Protein AF-A0A8J4VJZ6-F1 (afdb_monomer_lite)

pLDDT: mean 70.19, std 14.52, range [43.5, 93.56]

Structure (mmCIF, N/CA/C/O backbone):
data_AF-A0A8J4VJZ6-F1
#
_entry.id   AF-A0A8J4VJZ6-F1
#
loop_
_atom_site.group_PDB
_atom_site.id
_atom_site.type_symbol
_atom_site.label_atom_id
_atom_site.label_alt_id
_atom_site.label_comp_id
_atom_site.label_asym_id
_atom_site.label_entity_id
_atom_site.label_seq_id
_atom_site.pdbx_PDB_ins_code
_atom_site.Cartn_x
_atom_site.Cartn_y
_atom_site.Cartn_z
_atom_site.occupancy
_atom_site.B_iso_or_equiv
_atom_site.auth_seq_id
_atom_site.auth_comp_id
_atom_site.auth_asym_id
_atom_site.auth_atom_id
_atom_site.pdbx_PDB_model_num
ATOM 1 N N . MET A 1 1 ? 33.855 -10.454 -40.654 1.00 44.41 1 MET A N 1
ATOM 2 C CA . MET A 1 1 ? 34.167 -9.806 -39.358 1.00 44.41 1 MET A CA 1
ATOM 3 C C . MET A 1 1 ? 32.863 -9.592 -38.585 1.00 44.41 1 MET A C 1
ATOM 5 O O . MET A 1 1 ? 32.274 -8.524 -38.644 1.00 44.41 1 MET A O 1
ATOM 9 N N . MET A 1 2 ? 32.353 -10.641 -37.933 1.00 56.31 2 MET A N 1
ATOM 10 C CA . MET A 1 2 ? 31.031 -10.660 -37.286 1.00 56.31 2 MET A CA 1
ATOM 11 C C . MET A 1 2 ? 31.162 -10.321 -35.795 1.00 56.31 2 MET A C 1
ATOM 13 O O . MET A 1 2 ? 31.068 -11.194 -34.945 1.00 56.31 2 MET A O 1
ATOM 17 N N . LYS A 1 3 ? 31.439 -9.054 -35.468 1.00 61.31 3 LYS A N 1
ATOM 18 C CA . LYS A 1 3 ? 31.455 -8.584 -34.066 1.00 61.31 3 LYS A CA 1
ATOM 19 C C . LYS A 1 3 ? 30.081 -8.083 -33.591 1.00 61.31 3 LYS A C 1
ATOM 21 O O . LYS A 1 3 ? 29.856 -7.991 -32.394 1.00 61.31 3 LYS A O 1
ATOM 26 N N . GLY A 1 4 ? 29.161 -7.796 -34.521 1.00 61.84 4 GLY A N 1
ATOM 27 C CA . GLY A 1 4 ? 27.827 -7.256 -34.216 1.00 61.84 4 GLY A CA 1
ATOM 28 C C . GLY A 1 4 ? 26.752 -8.307 -33.916 1.00 61.84 4 GLY A C 1
ATOM 29 O O . GLY A 1 4 ? 25.876 -8.057 -33.101 1.00 61.84 4 GLY A O 1
ATOM 30 N N . VAL A 1 5 ? 26.838 -9.502 -34.511 1.00 71.50 5 VAL A N 1
ATOM 31 C CA . VAL A 1 5 ? 25.869 -10.594 -34.284 1.00 71.50 5 VAL A CA 1
ATOM 32 C C . VAL A 1 5 ? 25.755 -11.001 -32.806 1.00 71.50 5 VAL A C 1
ATOM 34 O O . VAL A 1 5 ? 24.631 -11.040 -32.312 1.00 71.50 5 VAL A O 1
ATOM 37 N N . PRO A 1 6 ? 26.853 -11.245 -32.056 1.00 77.62 6 PRO A N 1
ATOM 38 C CA . PRO A 1 6 ? 26.725 -11.597 -30.641 1.00 77.62 6 PRO A CA 1
ATOM 39 C C . PRO A 1 6 ? 26.092 -10.468 -29.817 1.00 77.62 6 PRO A C 1
ATOM 41 O O . PRO A 1 6 ? 25.316 -10.748 -28.913 1.00 77.62 6 PRO A O 1
ATOM 44 N N . TYR A 1 7 ? 26.354 -9.204 -30.166 1.00 80.19 7 TYR A N 1
ATOM 45 C CA . TYR A 1 7 ? 25.782 -8.049 -29.474 1.00 80.19 7 TYR A CA 1
ATOM 46 C C . TYR A 1 7 ? 24.259 -7.967 -29.653 1.00 80.19 7 TYR A C 1
ATOM 48 O O . TYR A 1 7 ? 23.520 -7.855 -28.675 1.00 80.19 7 TYR A O 1
ATOM 56 N N . VAL A 1 8 ? 23.776 -8.117 -30.889 1.00 82.00 8 VAL A N 1
ATOM 57 C CA . VAL A 1 8 ? 22.335 -8.124 -31.189 1.00 82.00 8 VAL A CA 1
ATOM 58 C C . VAL A 1 8 ? 21.631 -9.275 -30.465 1.00 82.00 8 VAL A C 1
ATOM 60 O O . VAL A 1 8 ? 20.581 -9.071 -29.858 1.00 82.00 8 VAL A O 1
ATOM 63 N N . VAL A 1 9 ? 22.244 -10.462 -30.445 1.00 85.88 9 VAL A N 1
ATOM 64 C CA . VAL A 1 9 ? 21.709 -11.627 -29.723 1.00 85.88 9 VAL A CA 1
ATOM 65 C C . VAL A 1 9 ? 21.636 -11.362 -28.216 1.00 85.88 9 VAL A C 1
ATOM 67 O O . VAL A 1 9 ? 20.614 -11.655 -27.597 1.00 85.88 9 VAL A O 1
ATOM 70 N N . THR A 1 10 ? 22.668 -10.759 -27.616 1.00 84.81 10 THR A N 1
ATOM 71 C CA . THR A 1 10 ? 22.649 -10.434 -26.179 1.00 84.81 10 THR A CA 1
ATOM 72 C C . THR A 1 10 ? 21.580 -9.405 -25.810 1.00 84.81 10 THR A C 1
ATOM 74 O O . THR A 1 10 ? 20.909 -9.570 -24.792 1.00 84.81 10 THR A O 1
ATOM 77 N N . VAL A 1 11 ? 21.372 -8.379 -26.642 1.00 84.25 11 VAL A N 1
ATOM 78 C CA . VAL A 1 11 ? 20.335 -7.358 -26.418 1.00 84.25 11 VAL A CA 1
ATOM 79 C C . VAL A 1 11 ? 18.938 -7.970 -26.532 1.00 84.25 11 VAL A C 1
ATOM 81 O O . VAL A 1 11 ? 18.084 -7.701 -25.687 1.00 84.25 11 VAL A O 1
ATOM 84 N N . ALA A 1 12 ? 18.719 -8.843 -27.519 1.00 84.69 12 ALA A N 1
ATOM 85 C CA . ALA A 1 12 ? 17.446 -9.534 -27.695 1.00 84.69 12 ALA A CA 1
ATOM 86 C C . ALA A 1 12 ? 17.105 -10.428 -26.488 1.00 84.69 12 ALA A C 1
ATOM 88 O O . ALA A 1 12 ? 16.015 -10.317 -25.932 1.00 84.69 12 ALA A O 1
ATOM 89 N N . ILE A 1 13 ? 18.044 -11.261 -26.025 1.00 83.56 13 ILE A N 1
ATOM 90 C CA . ILE A 1 13 ? 17.828 -12.146 -24.864 1.00 83.56 13 ILE A CA 1
ATOM 91 C C . ILE A 1 13 ? 17.500 -11.337 -23.602 1.00 83.56 13 ILE A C 1
ATOM 93 O O . ILE A 1 13 ? 16.589 -11.694 -22.855 1.00 83.56 13 ILE A O 1
ATOM 97 N N . LEU A 1 14 ? 18.207 -10.227 -23.381 1.00 79.50 14 LEU A N 1
ATOM 98 C CA . LEU A 1 14 ? 17.969 -9.352 -22.236 1.00 79.50 14 LEU A CA 1
ATOM 99 C C . LEU A 1 14 ? 16.573 -8.705 -22.288 1.00 79.50 14 LEU A C 1
ATOM 101 O O . LEU A 1 14 ? 15.875 -8.665 -21.275 1.00 79.50 14 LEU A O 1
ATOM 105 N N . ALA A 1 15 ? 16.136 -8.255 -23.467 1.00 79.75 15 ALA A N 1
ATOM 106 C CA . ALA A 1 15 ? 14.799 -7.697 -23.669 1.00 79.75 15 ALA A CA 1
ATOM 107 C C . ALA A 1 15 ? 13.689 -8.724 -23.380 1.00 79.75 15 ALA A C 1
ATOM 109 O O . ALA A 1 15 ? 12.717 -8.417 -22.685 1.00 79.75 15 ALA A O 1
ATOM 110 N N . LEU A 1 16 ? 13.864 -9.960 -23.858 1.00 76.19 16 LEU A N 1
ATOM 111 C CA . LEU A 1 16 ? 12.946 -11.069 -23.592 1.00 76.19 16 LEU A CA 1
ATOM 112 C C . LEU A 1 16 ? 12.869 -11.405 -22.094 1.00 76.19 16 LEU A C 1
ATOM 114 O O . LEU A 1 16 ? 11.767 -11.554 -21.566 1.00 76.19 16 LEU A O 1
ATOM 118 N N . ALA A 1 17 ? 13.998 -11.455 -21.384 1.00 77.19 17 ALA A N 1
ATOM 119 C CA . ALA A 1 17 ? 14.020 -11.738 -19.947 1.00 77.19 17 ALA A CA 1
ATOM 120 C C . ALA A 1 17 ? 13.225 -10.703 -19.126 1.00 77.19 17 ALA A C 1
ATOM 122 O O . ALA A 1 17 ? 12.483 -11.076 -18.218 1.00 77.19 17 ALA A O 1
ATOM 123 N N . PHE A 1 18 ? 13.315 -9.414 -19.473 1.00 70.31 18 PHE A N 1
ATOM 124 C CA . PHE A 1 18 ? 12.560 -8.362 -18.781 1.00 70.31 18 PHE A CA 1
ATOM 125 C C . PHE A 1 18 ? 11.054 -8.394 -19.062 1.00 70.31 18 PHE A C 1
ATOM 127 O O . PHE A 1 18 ? 10.275 -8.024 -18.186 1.00 70.31 18 PHE A O 1
ATOM 134 N N . SER A 1 19 ? 10.634 -8.866 -20.240 1.00 64.44 19 SER A N 1
ATOM 135 C CA . SER A 1 19 ? 9.208 -9.007 -20.583 1.00 64.44 19 SER A CA 1
ATOM 136 C C . SER A 1 19 ? 8.480 -10.091 -19.776 1.00 64.44 19 SER A C 1
ATOM 138 O O . SER A 1 19 ? 7.259 -10.057 -19.654 1.00 64.44 19 SER A O 1
ATOM 140 N N . LEU A 1 20 ? 9.227 -11.032 -19.191 1.00 64.81 20 LEU A N 1
ATOM 141 C CA . LEU A 1 20 ? 8.696 -12.134 -18.383 1.00 64.81 20 LEU A CA 1
ATOM 142 C C . LEU A 1 20 ? 8.610 -11.786 -16.887 1.00 64.81 20 LEU A C 1
ATOM 144 O O . LEU A 1 20 ? 8.093 -12.574 -16.094 1.00 64.81 20 LEU A O 1
ATOM 148 N N . ALA A 1 21 ? 9.105 -10.613 -16.481 1.00 66.06 21 ALA A N 1
ATOM 149 C CA . ALA A 1 21 ? 9.072 -10.180 -15.093 1.00 66.06 21 ALA A CA 1
ATOM 150 C C . ALA A 1 21 ? 7.654 -9.712 -14.707 1.00 66.06 21 ALA A C 1
ATOM 152 O O . ALA A 1 21 ? 7.273 -8.555 -14.910 1.00 66.06 21 ALA A O 1
ATOM 153 N N . SER A 1 22 ? 6.874 -10.615 -14.109 1.00 60.44 22 SER A N 1
ATOM 154 C CA . SER A 1 22 ? 5.601 -10.287 -13.461 1.00 60.44 22 SER A CA 1
ATOM 155 C C . SER A 1 22 ? 5.764 -10.297 -11.942 1.00 60.44 22 SER A C 1
ATOM 157 O O . SER A 1 22 ? 6.320 -11.235 -11.376 1.00 60.44 22 SER A O 1
ATOM 159 N N . ALA A 1 23 ? 5.302 -9.237 -11.282 1.00 64.38 23 ALA A N 1
ATOM 160 C CA . ALA A 1 23 ? 5.035 -9.271 -9.852 1.00 64.38 23 ALA A CA 1
ATOM 161 C C . ALA A 1 23 ? 3.554 -9.050 -9.679 1.00 64.38 23 ALA A C 1
ATOM 163 O O . ALA A 1 23 ? 2.976 -8.124 -10.255 1.00 64.38 23 ALA A O 1
ATOM 164 N N . TYR A 1 24 ? 2.972 -9.944 -8.906 1.00 56.31 24 TYR A N 1
ATOM 165 C CA . TYR A 1 24 ? 1.569 -9.946 -8.600 1.00 56.31 24 TYR A CA 1
ATOM 166 C C . TYR A 1 24 ? 1.451 -10.129 -7.100 1.00 56.31 24 TYR A C 1
ATOM 168 O O . TYR A 1 24 ? 1.841 -11.166 -6.563 1.00 56.31 24 TYR A O 1
ATOM 176 N N . ASP A 1 25 ? 0.943 -9.101 -6.437 1.00 63.19 25 ASP A N 1
ATOM 177 C CA . ASP A 1 25 ? 0.474 -9.258 -5.075 1.00 63.19 25 ASP A CA 1
ATOM 178 C C . ASP A 1 25 ? -0.844 -10.043 -5.128 1.00 63.19 25 ASP A C 1
ATOM 180 O O . ASP A 1 25 ? -1.694 -9.741 -5.975 1.00 63.19 25 ASP A O 1
ATOM 184 N N . PRO A 1 26 ? -1.028 -11.072 -4.280 1.00 65.75 26 PRO A N 1
ATOM 185 C CA . PRO A 1 26 ? -2.283 -11.809 -4.234 1.00 65.75 26 PRO A CA 1
ATOM 186 C C . PRO A 1 26 ? -3.447 -10.837 -4.023 1.00 65.75 26 PRO A C 1
ATOM 188 O O . PRO A 1 26 ? -3.338 -9.889 -3.242 1.00 65.75 26 PRO A O 1
ATOM 191 N N . SER A 1 27 ? -4.560 -11.071 -4.726 1.00 76.50 27 SER A N 1
ATOM 192 C CA . SER A 1 27 ? -5.752 -10.232 -4.577 1.00 76.50 27 SER A CA 1
ATOM 193 C C . SER A 1 27 ? -6.152 -10.148 -3.100 1.00 76.50 27 SER A C 1
ATOM 195 O O . SER A 1 27 ? -6.168 -11.184 -2.424 1.00 76.50 27 SER A O 1
ATOM 197 N N . PRO A 1 28 ? -6.463 -8.946 -2.584 1.00 72.31 28 PRO A N 1
ATOM 198 C CA . PRO A 1 28 ? -6.849 -8.799 -1.192 1.00 72.31 28 PRO A CA 1
ATOM 199 C C . PRO A 1 28 ? -8.131 -9.595 -0.936 1.00 72.31 28 PRO A C 1
ATOM 201 O O . PRO A 1 28 ? -9.108 -9.477 -1.672 1.00 72.31 28 PRO A O 1
ATOM 204 N N . LEU A 1 29 ? -8.121 -10.418 0.114 1.00 81.44 29 LEU A N 1
ATOM 205 C CA . LEU A 1 29 ? -9.282 -11.222 0.514 1.00 81.44 29 LEU A CA 1
ATOM 206 C C . LEU A 1 29 ? -10.421 -10.374 1.111 1.00 81.44 29 LEU A C 1
ATOM 208 O O . LEU A 1 29 ? -11.533 -10.867 1.270 1.00 81.44 29 LEU A O 1
ATOM 212 N N . GLN A 1 30 ? -10.124 -9.132 1.495 1.00 81.31 30 GLN A N 1
ATOM 213 C CA . GLN A 1 30 ? -10.978 -8.240 2.277 1.00 81.31 30 GLN A CA 1
ATOM 214 C C . GLN A 1 30 ? -10.668 -6.775 1.937 1.00 81.31 30 GLN A C 1
ATOM 216 O O . GLN A 1 30 ? -9.565 -6.474 1.479 1.00 81.31 30 GLN A O 1
ATOM 221 N N . ASP A 1 31 ? -11.616 -5.869 2.195 1.00 83.38 31 ASP A N 1
ATOM 222 C CA . ASP A 1 31 ? -11.526 -4.454 1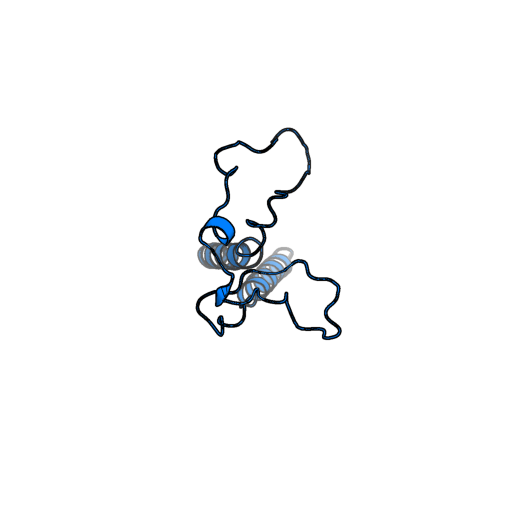.789 1.00 83.38 31 ASP A CA 1
ATOM 223 C C . ASP A 1 31 ? -10.307 -3.724 2.373 1.00 83.38 31 ASP A C 1
ATOM 225 O O . ASP A 1 31 ? -9.720 -2.862 1.719 1.00 83.38 31 ASP A O 1
ATOM 229 N N . PHE A 1 32 ? -9.896 -4.070 3.598 1.00 84.88 32 PHE A N 1
ATOM 230 C CA . PHE A 1 32 ? -8.699 -3.514 4.226 1.00 84.88 32 PHE A CA 1
ATOM 231 C C . PHE A 1 32 ? -7.991 -4.512 5.153 1.00 84.88 32 PHE A C 1
ATOM 233 O O . PHE A 1 32 ? -8.596 -5.406 5.744 1.00 84.88 32 PHE A O 1
ATOM 240 N N . CYS A 1 33 ? -6.680 -4.326 5.314 1.00 87.06 33 CYS A N 1
ATOM 241 C CA . CYS A 1 33 ? -5.841 -5.026 6.286 1.00 87.06 33 CYS A CA 1
ATOM 242 C C . CYS A 1 33 ? -4.774 -4.052 6.803 1.00 87.06 33 CYS A C 1
ATOM 244 O O . CYS A 1 33 ? -3.764 -3.805 6.143 1.00 87.06 33 CYS A O 1
ATOM 246 N N . VAL A 1 34 ? -5.006 -3.466 7.980 1.00 87.75 34 VAL A N 1
ATOM 247 C CA . VAL A 1 34 ? -4.007 -2.614 8.642 1.00 87.75 34 VAL A CA 1
ATOM 248 C C . VAL A 1 34 ? -3.017 -3.528 9.351 1.00 87.75 34 VAL A C 1
ATOM 250 O O . VAL A 1 34 ? -3.395 -4.222 10.291 1.00 87.75 34 VAL A O 1
ATOM 253 N N . AL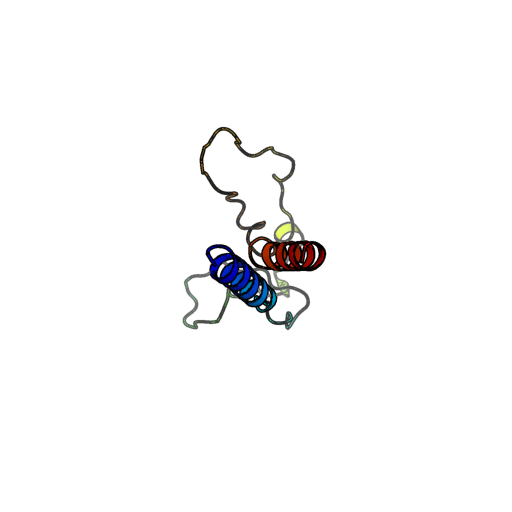A A 1 35 ? -1.765 -3.552 8.900 1.00 87.31 35 ALA A N 1
ATOM 254 C CA . ALA A 1 35 ? -0.740 -4.402 9.493 1.00 87.31 35 ALA A CA 1
ATOM 255 C C . ALA A 1 35 ? -0.487 -4.035 10.967 1.00 87.31 35 ALA A C 1
ATOM 257 O O . ALA A 1 35 ? -0.260 -2.868 11.291 1.00 87.31 35 ALA A O 1
ATOM 258 N N . ILE A 1 36 ? -0.477 -5.034 11.851 1.00 86.31 36 ILE A N 1
ATOM 259 C CA . ILE A 1 36 ? -0.060 -4.866 13.247 1.00 86.31 36 ILE A CA 1
ATOM 260 C C . ILE A 1 36 ? 1.415 -5.228 13.413 1.00 86.31 36 ILE A C 1
ATOM 262 O O . ILE A 1 36 ? 1.907 -6.215 12.865 1.00 86.31 36 ILE A O 1
ATOM 266 N N . ASN A 1 37 ? 2.118 -4.451 14.235 1.00 77.38 37 ASN A N 1
ATOM 267 C CA . ASN A 1 37 ? 3.483 -4.747 14.670 1.00 77.38 37 ASN A CA 1
ATOM 268 C C . ASN A 1 37 ? 3.448 -5.618 15.930 1.00 77.38 37 ASN A C 1
ATOM 270 O O . ASN A 1 37 ? 3.976 -5.234 16.968 1.00 77.38 37 ASN A O 1
ATOM 274 N N . ASN A 1 38 ? 2.741 -6.745 15.863 1.00 70.19 38 ASN A N 1
ATOM 275 C CA . ASN A 1 38 ? 2.569 -7.623 17.012 1.00 70.19 38 ASN A CA 1
ATOM 276 C C . ASN A 1 38 ? 3.518 -8.820 16.888 1.00 70.19 38 ASN A C 1
ATOM 278 O O . ASN A 1 38 ? 3.418 -9.599 15.941 1.00 70.19 38 ASN A O 1
ATOM 282 N N . THR A 1 39 ? 4.476 -8.916 17.808 1.00 64.56 39 THR A N 1
ATOM 283 C CA . THR A 1 39 ? 5.507 -9.965 17.836 1.00 64.56 39 THR A CA 1
ATOM 284 C C . THR A 1 39 ? 5.084 -11.204 18.619 1.00 64.56 39 THR A C 1
ATOM 286 O O . THR A 1 39 ? 5.774 -12.214 18.550 1.00 64.56 39 THR A O 1
ATOM 289 N N . ASP A 1 40 ? 3.948 -11.152 19.318 1.00 71.50 40 ASP A N 1
ATOM 290 C CA . ASP A 1 40 ? 3.529 -12.192 20.270 1.00 71.50 40 ASP A CA 1
ATOM 291 C C . ASP A 1 40 ? 2.627 -13.262 19.631 1.00 71.50 40 ASP A C 1
ATOM 293 O O . ASP A 1 40 ? 2.063 -14.123 20.305 1.00 71.50 40 ASP A O 1
ATOM 297 N N . SER A 1 41 ? 2.473 -13.228 18.307 1.00 67.50 41 SER A N 1
ATOM 298 C CA . SER A 1 41 ? 1.691 -14.223 17.575 1.00 67.50 41 SER A CA 1
ATOM 299 C C . SER A 1 41 ? 2.497 -15.512 17.398 1.00 67.50 41 SER A C 1
ATOM 301 O O . SER A 1 41 ? 3.527 -15.521 16.732 1.00 67.50 41 SER A O 1
ATOM 303 N N . ALA A 1 42 ? 1.999 -16.625 17.942 1.00 69.00 42 ALA A N 1
ATOM 304 C CA . ALA A 1 42 ? 2.618 -17.954 17.832 1.00 69.00 42 ALA A CA 1
ATOM 305 C C . ALA A 1 42 ? 2.491 -18.602 16.433 1.00 69.00 42 ALA A C 1
ATOM 307 O O . ALA A 1 42 ? 2.899 -19.746 16.234 1.00 69.00 42 ALA A O 1
ATOM 308 N N . VAL A 1 43 ? 1.896 -17.896 15.468 1.00 75.12 43 VAL A N 1
ATOM 309 C CA . VAL A 1 43 ? 1.618 -18.381 14.112 1.00 75.12 43 VAL A CA 1
ATOM 310 C C . VAL A 1 43 ? 2.390 -17.527 13.111 1.00 75.12 43 VAL A C 1
ATOM 312 O O . VAL A 1 43 ? 2.423 -16.305 13.225 1.00 75.12 43 VAL A O 1
ATOM 315 N N . PHE A 1 44 ? 2.991 -18.163 12.107 1.00 79.12 44 PHE A N 1
ATOM 316 C CA . PHE A 1 44 ? 3.662 -17.480 11.003 1.00 79.12 44 PHE A CA 1
ATOM 317 C C . PHE A 1 44 ? 2.752 -17.477 9.773 1.00 79.12 44 PHE A C 1
ATOM 319 O O . PHE A 1 44 ? 2.236 -18.520 9.378 1.00 79.12 44 PHE A O 1
ATOM 326 N N . VAL A 1 45 ? 2.565 -16.305 9.164 1.00 81.94 45 VAL A N 1
ATOM 327 C CA . VAL A 1 45 ? 1.790 -16.126 7.927 1.00 81.94 45 VAL A CA 1
ATOM 328 C C . VAL A 1 45 ? 2.674 -15.517 6.843 1.00 81.94 45 VAL A C 1
ATOM 330 O O . VAL A 1 45 ? 3.656 -14.838 7.142 1.00 81.94 45 VAL A O 1
ATOM 333 N N . ASN A 1 46 ? 2.325 -15.732 5.575 1.00 75.50 46 ASN A N 1
ATOM 334 C CA . ASN A 1 46 ? 3.010 -15.090 4.456 1.00 75.50 46 ASN A CA 1
ATOM 335 C C . ASN A 1 46 ? 2.554 -13.620 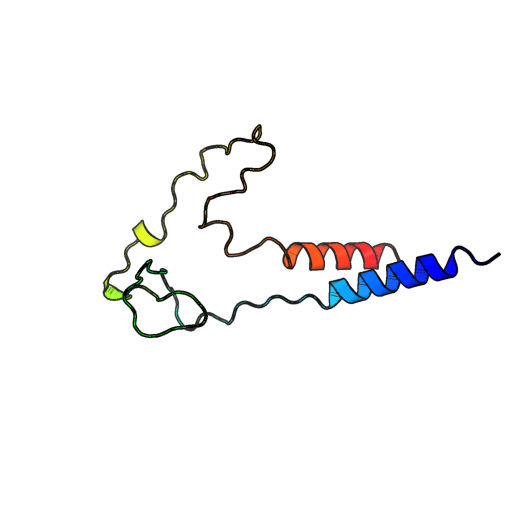4.350 1.00 75.50 46 ASN A C 1
ATOM 337 O O . ASN A 1 46 ? 1.642 -13.301 3.592 1.00 75.50 46 ASN A O 1
ATOM 341 N N . GLY A 1 47 ? 3.114 -12.751 5.199 1.00 79.44 47 GLY A N 1
ATOM 342 C CA . GLY A 1 47 ? 2.753 -11.335 5.289 1.00 79.44 47 GLY A CA 1
ATOM 343 C C . GLY A 1 47 ? 2.830 -10.781 6.713 1.00 79.44 47 GLY A C 1
ATOM 344 O O . GLY A 1 47 ? 3.667 -11.184 7.521 1.00 79.44 47 GLY A O 1
ATOM 345 N N . LYS A 1 48 ? 1.953 -9.824 7.020 1.00 82.38 48 LYS A N 1
ATOM 346 C CA . LYS A 1 48 ? 1.749 -9.290 8.372 1.00 82.38 48 LYS A CA 1
ATOM 347 C C . LYS A 1 48 ? 0.346 -9.637 8.843 1.00 82.38 48 LYS A C 1
ATOM 349 O O . LYS A 1 48 ? -0.563 -9.790 8.033 1.00 82.38 48 LYS A O 1
ATOM 354 N N . PHE A 1 49 ? 0.171 -9.716 10.154 1.00 86.69 49 PHE A N 1
ATOM 355 C CA . PHE A 1 49 ? -1.158 -9.831 10.733 1.00 86.69 49 PHE A CA 1
ATOM 356 C C . PHE A 1 49 ? -1.949 -8.547 10.517 1.00 86.69 49 PHE A C 1
ATOM 358 O O . PHE A 1 49 ? -1.397 -7.449 10.603 1.00 86.69 49 PHE A O 1
ATOM 365 N N . CYS A 1 50 ? -3.242 -8.696 10.252 1.00 87.69 50 CYS A N 1
ATOM 366 C CA . CYS A 1 50 ? -4.168 -7.581 10.157 1.00 87.69 50 CYS A CA 1
ATOM 367 C C . CYS A 1 50 ? -4.723 -7.247 11.544 1.00 87.69 50 CYS A C 1
ATOM 369 O O . CYS A 1 50 ? -4.988 -8.135 12.354 1.00 87.69 50 CYS A O 1
ATOM 371 N N . LYS A 1 51 ? -4.932 -5.960 11.799 1.00 87.38 51 LYS A N 1
ATOM 372 C CA . LYS A 1 51 ? -5.688 -5.441 12.939 1.00 87.38 51 LYS A CA 1
ATOM 373 C C . LYS A 1 51 ? -7.146 -5.901 12.842 1.00 87.38 51 LYS A C 1
ATOM 375 O O . LYS A 1 51 ? -7.664 -6.039 11.734 1.00 87.38 51 LYS A O 1
ATOM 380 N N . ASP A 1 52 ? -7.800 -6.102 13.986 1.00 89.38 52 ASP A N 1
ATOM 381 C CA . ASP A 1 52 ? -9.235 -6.404 14.036 1.00 89.38 52 ASP A CA 1
ATOM 382 C C . ASP A 1 52 ? -10.020 -5.283 13.328 1.00 89.38 52 ASP A C 1
ATOM 384 O O . ASP A 1 52 ? -9.883 -4.121 13.741 1.00 89.38 52 ASP A O 1
ATOM 388 N N . PRO A 1 53 ? -10.839 -5.602 12.302 1.00 88.75 53 PRO A N 1
ATOM 389 C CA . PRO A 1 53 ? -11.647 -4.625 11.587 1.00 88.75 53 PRO A CA 1
ATOM 390 C C . PRO A 1 53 ? -12.482 -3.705 12.478 1.00 88.75 53 PRO A C 1
ATOM 392 O O . PRO A 1 53 ? -12.618 -2.526 12.157 1.00 88.75 53 PRO A O 1
ATOM 395 N N . ALA A 1 54 ? -12.982 -4.196 13.616 1.00 92.12 54 ALA A N 1
ATOM 396 C CA . ALA A 1 54 ? -13.778 -3.399 14.553 1.00 92.12 54 ALA A CA 1
ATOM 397 C C . ALA A 1 54 ? -12.962 -2.316 15.283 1.00 92.12 54 ALA A C 1
ATOM 399 O O . ALA A 1 54 ? -13.521 -1.359 15.815 1.00 92.12 54 ALA A O 1
ATOM 400 N N . THR A 1 55 ? -11.636 -2.459 15.314 1.00 92.88 55 THR A N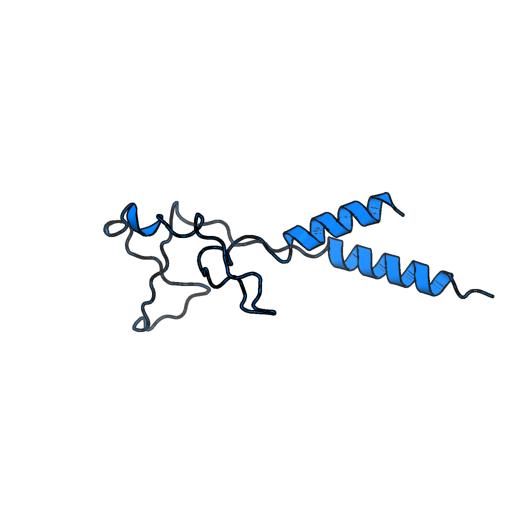 1
ATOM 401 C CA . THR A 1 55 ? -10.712 -1.533 15.990 1.00 92.88 55 THR A CA 1
ATOM 402 C C . THR A 1 55 ? -9.974 -0.610 15.018 1.00 92.88 55 THR A C 1
ATOM 404 O O . THR A 1 55 ? -9.177 0.236 15.442 1.00 92.88 55 THR A O 1
ATOM 407 N N . VAL A 1 56 ? -10.195 -0.781 13.711 1.00 92.06 56 VAL A N 1
ATOM 408 C CA . VAL A 1 56 ? -9.610 0.067 12.670 1.00 92.06 56 VAL A CA 1
ATOM 409 C C . VAL A 1 56 ? -10.316 1.421 12.643 1.00 92.06 56 VAL A C 1
ATOM 411 O O . VAL A 1 56 ? -11.538 1.522 12.710 1.00 92.06 56 VAL A O 1
ATOM 414 N N . THR A 1 57 ? -9.524 2.484 12.541 1.00 93.56 57 THR A N 1
ATOM 415 C CA . THR A 1 57 ? -9.986 3.875 12.532 1.00 93.56 57 THR A CA 1
ATOM 416 C C . THR A 1 57 ? -9.424 4.620 11.324 1.00 93.56 57 THR A C 1
ATOM 418 O O . THR A 1 57 ? -8.433 4.203 10.728 1.00 93.56 57 THR A O 1
ATOM 421 N N . ALA A 1 58 ? -9.999 5.776 10.984 1.00 90.94 58 ALA A N 1
ATOM 422 C CA . ALA A 1 58 ? -9.512 6.608 9.877 1.00 90.94 58 ALA A CA 1
ATOM 423 C C . ALA A 1 58 ? -8.028 7.010 10.019 1.00 90.94 58 ALA A C 1
ATOM 425 O O . ALA A 1 58 ? -7.320 7.157 9.023 1.00 90.94 58 ALA A O 1
ATOM 426 N N . ASN A 1 59 ? -7.534 7.129 11.254 1.00 88.62 59 ASN A N 1
ATOM 427 C CA . ASN A 1 59 ? -6.140 7.470 11.533 1.00 88.62 59 ASN A CA 1
ATOM 428 C C . ASN A 1 59 ? -5.157 6.379 11.083 1.00 88.62 59 ASN A C 1
ATOM 430 O O . ASN A 1 59 ? -4.011 6.697 10.770 1.00 88.62 59 ASN A O 1
ATOM 434 N N . ASP A 1 60 ? -5.595 5.118 10.997 1.00 86.31 60 ASP A N 1
ATOM 435 C CA . ASP A 1 60 ? -4.752 4.006 10.540 1.00 86.31 60 ASP A CA 1
ATOM 436 C C . ASP A 1 60 ? -4.402 4.123 9.038 1.00 86.31 60 ASP A C 1
ATOM 438 O O . ASP A 1 60 ? -3.381 3.598 8.593 1.00 86.31 60 ASP A O 1
ATOM 442 N N . PHE A 1 61 ? -5.200 4.868 8.264 1.00 86.00 61 PHE A N 1
ATOM 443 C CA . PHE A 1 61 ? -4.974 5.131 6.836 1.00 86.00 61 PHE A CA 1
ATOM 444 C C . PHE A 1 61 ? -4.339 6.497 6.565 1.00 86.00 61 PHE A C 1
ATOM 446 O O . PHE A 1 61 ? -3.963 6.801 5.432 1.00 86.00 61 PHE A O 1
ATOM 453 N N . PHE A 1 62 ? -4.205 7.337 7.590 1.00 85.81 62 PHE A N 1
ATOM 454 C CA . PHE A 1 62 ? -3.652 8.671 7.433 1.00 85.81 62 PHE A CA 1
ATOM 455 C C . PHE A 1 62 ? -2.118 8.647 7.502 1.00 85.81 62 PHE A C 1
ATOM 457 O O . PHE A 1 62 ? -1.487 7.988 8.340 1.00 85.81 62 PHE A O 1
ATOM 464 N N . PHE A 1 63 ? -1.475 9.390 6.605 1.00 81.44 63 PHE A N 1
ATOM 465 C CA . PHE A 1 63 ? -0.047 9.669 6.684 1.00 81.44 63 PHE A CA 1
ATOM 466 C C . PHE A 1 63 ? 0.219 11.143 6.404 1.00 81.44 63 PHE A C 1
ATOM 468 O O . PHE A 1 63 ? 0.060 11.616 5.282 1.00 81.44 63 PHE A O 1
ATOM 475 N N . SER A 1 64 ? 0.662 11.853 7.436 1.00 78.12 64 SER A N 1
ATOM 476 C CA . SER A 1 64 ? 1.256 13.179 7.319 1.00 78.12 64 SER A CA 1
ATOM 477 C C . SER A 1 64 ? 2.756 13.057 7.049 1.00 78.12 64 SER A C 1
ATOM 479 O O . SER A 1 64 ? 3.398 12.096 7.464 1.00 78.12 64 SER A O 1
ATOM 481 N N . GLY A 1 65 ? 3.326 14.032 6.341 1.00 77.94 65 GLY A N 1
ATOM 482 C CA . GLY A 1 65 ? 4.761 14.070 6.039 1.00 77.94 65 GLY A CA 1
ATOM 483 C C . GLY A 1 65 ? 5.100 13.989 4.554 1.00 77.94 65 GLY A C 1
ATOM 484 O O . GLY A 1 65 ? 6.220 14.318 4.189 1.0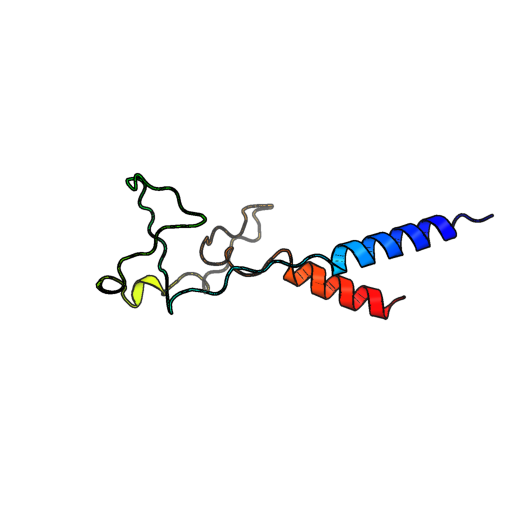0 77.94 65 GLY A O 1
ATOM 485 N N . LEU A 1 66 ? 4.141 13.665 3.675 1.00 77.25 66 LEU A N 1
ATOM 486 C CA . LEU A 1 66 ? 4.361 13.762 2.223 1.00 77.25 66 LEU A CA 1
ATOM 487 C C . LEU A 1 66 ? 4.532 15.220 1.751 1.00 77.25 66 LEU A C 1
ATOM 489 O O . LEU A 1 66 ? 5.136 15.469 0.715 1.00 77.25 66 LEU A O 1
ATOM 493 N N . ASN A 1 67 ? 4.034 16.190 2.525 1.00 80.94 67 ASN A N 1
ATOM 494 C CA . ASN A 1 67 ? 4.246 17.613 2.261 1.00 80.94 67 ASN A CA 1
ATOM 495 C C . ASN A 1 67 ? 5.640 18.111 2.690 1.00 80.94 67 ASN A C 1
ATOM 497 O O . ASN A 1 67 ? 5.960 19.274 2.448 1.00 80.94 67 ASN A O 1
ATOM 501 N N . ILE A 1 68 ? 6.431 17.278 3.375 1.00 82.06 68 ILE A N 1
ATOM 502 C CA . ILE A 1 68 ? 7.762 17.630 3.868 1.00 82.06 68 ILE A CA 1
ATOM 503 C C . ILE A 1 68 ? 8.782 17.033 2.891 1.00 82.06 68 ILE A C 1
ATOM 505 O O . ILE A 1 68 ? 8.821 15.812 2.731 1.00 82.06 68 ILE A O 1
ATOM 509 N N . PRO A 1 69 ? 9.603 17.855 2.214 1.00 78.44 69 PRO A N 1
ATOM 510 C CA . PRO A 1 69 ? 10.605 17.339 1.294 1.00 78.44 69 PRO A CA 1
ATOM 511 C C . PRO A 1 69 ? 11.634 16.486 2.046 1.00 78.44 69 PRO A C 1
ATOM 513 O O . PRO A 1 69 ? 12.142 16.879 3.096 1.00 78.44 69 PRO A O 1
ATOM 516 N N . GLY A 1 70 ? 11.946 15.311 1.497 1.00 75.69 70 GLY A N 1
ATOM 517 C CA . GLY A 1 70 ? 13.014 14.456 2.011 1.00 75.69 70 GLY A CA 1
ATOM 518 C C . GLY A 1 70 ? 14.399 15.083 1.811 1.00 75.69 70 GLY A C 1
ATOM 519 O O . GLY A 1 70 ? 14.597 15.923 0.934 1.00 75.69 70 GLY A O 1
ATOM 520 N N . ASN A 1 71 ? 15.378 14.658 2.613 1.00 76.88 71 ASN A N 1
ATOM 521 C CA . ASN A 1 71 ? 16.762 15.113 2.479 1.00 76.88 71 ASN A CA 1
ATOM 522 C C . ASN A 1 71 ? 17.402 14.545 1.197 1.00 76.88 71 ASN A C 1
ATOM 524 O O . ASN A 1 71 ? 17.715 13.359 1.132 1.00 76.88 71 ASN A O 1
ATOM 528 N N . THR A 1 72 ? 17.628 15.396 0.194 1.00 76.19 72 THR A N 1
ATOM 529 C CA . THR A 1 72 ? 18.227 15.022 -1.101 1.00 76.19 72 THR A CA 1
ATOM 530 C C . THR A 1 72 ? 19.758 15.078 -1.120 1.00 76.19 72 THR A C 1
ATOM 532 O O . THR A 1 72 ? 20.372 14.635 -2.089 1.00 76.19 72 THR A O 1
ATOM 535 N N . ALA A 1 73 ? 20.392 15.607 -0.067 1.00 80.56 73 ALA A N 1
ATOM 536 C CA . ALA A 1 73 ? 21.849 15.715 0.045 1.00 80.56 73 ALA A CA 1
ATOM 537 C C . ALA A 1 73 ? 22.502 14.455 0.644 1.00 80.56 73 ALA A C 1
ATOM 539 O O . ALA A 1 73 ? 23.710 14.252 0.507 1.00 80.56 73 ALA A O 1
ATOM 540 N N . ALA A 1 74 ? 21.719 13.588 1.294 1.00 66.00 74 ALA A N 1
ATOM 541 C CA . ALA A 1 74 ? 22.185 12.284 1.746 1.00 66.00 74 ALA A CA 1
ATOM 542 C C . ALA A 1 74 ? 22.345 11.356 0.532 1.00 66.00 74 ALA A C 1
ATOM 544 O O . ALA A 1 74 ? 21.367 11.025 -0.134 1.00 66.00 74 ALA A O 1
ATOM 545 N N . ARG A 1 75 ? 23.578 10.924 0.228 1.00 62.72 75 ARG A N 1
ATOM 546 C CA . ARG A 1 75 ? 23.842 10.108 -0.969 1.00 62.72 75 ARG A CA 1
ATOM 547 C C . ARG A 1 75 ? 23.132 8.759 -0.993 1.00 62.72 75 ARG A C 1
ATOM 549 O O . ARG A 1 75 ? 22.959 8.266 -2.087 1.00 62.72 75 ARG A O 1
ATOM 556 N N . TYR A 1 76 ? 22.701 8.209 0.135 1.00 55.84 76 TYR A N 1
ATOM 557 C CA . TYR A 1 76 ? 21.701 7.143 0.235 1.00 55.84 76 TYR A CA 1
ATOM 558 C C . TYR A 1 76 ? 21.241 7.122 1.694 1.00 55.84 76 TYR A C 1
ATOM 560 O O . TYR A 1 76 ? 21.855 6.484 2.542 1.00 55.84 76 TYR A O 1
ATOM 568 N N . THR A 1 77 ? 20.168 7.834 2.006 1.00 46.28 77 THR A N 1
ATOM 569 C CA . THR A 1 77 ? 19.202 7.300 2.965 1.00 46.28 77 THR A CA 1
ATOM 570 C C . THR A 1 77 ? 17.908 7.241 2.199 1.00 46.28 77 THR A C 1
ATOM 572 O O . THR A 1 77 ? 17.239 8.249 1.981 1.00 46.28 77 THR A O 1
ATOM 575 N N . GLU A 1 78 ? 17.689 6.045 1.676 1.00 50.41 78 GLU A N 1
ATOM 576 C CA . GLU A 1 78 ? 16.446 5.521 1.161 1.00 50.41 78 GLU A CA 1
ATOM 577 C C . GLU A 1 78 ? 15.227 6.172 1.812 1.00 50.41 78 GLU A C 1
ATOM 579 O O . GLU A 1 78 ? 15.229 6.543 2.985 1.00 50.41 78 GLU A O 1
ATOM 584 N N . ILE A 1 79 ? 14.195 6.296 0.992 1.00 52.69 79 ILE A N 1
ATOM 585 C CA . ILE A 1 79 ? 12.828 6.688 1.289 1.00 52.69 79 ILE A CA 1
ATOM 586 C C . ILE A 1 79 ? 12.322 5.864 2.492 1.00 52.69 79 ILE A C 1
ATOM 588 O O . ILE A 1 79 ? 11.545 4.933 2.340 1.00 52.69 79 ILE A O 1
ATOM 592 N N . HIS A 1 80 ? 12.740 6.189 3.716 1.00 45.25 80 HIS A N 1
ATOM 593 C CA . HIS A 1 80 ? 12.297 5.554 4.958 1.00 45.25 80 HIS A CA 1
ATOM 594 C C . HIS A 1 80 ? 10.930 6.114 5.366 1.00 45.25 80 HIS A C 1
ATOM 596 O O . HIS A 1 80 ? 10.676 6.448 6.519 1.00 45.25 80 HIS A O 1
ATOM 602 N N . ASN A 1 81 ? 10.015 6.207 4.403 1.00 49.19 81 ASN A N 1
ATOM 603 C CA . ASN A 1 81 ? 8.611 6.105 4.721 1.00 49.19 81 ASN A CA 1
ATOM 604 C C . ASN A 1 81 ? 8.177 4.675 4.375 1.00 49.19 81 ASN A C 1
ATOM 606 O O . ASN A 1 81 ? 7.897 4.398 3.205 1.00 49.19 81 ASN A O 1
ATOM 610 N N . PRO A 1 82 ? 8.098 3.760 5.357 1.00 46.62 82 PRO A N 1
ATOM 611 C CA . PRO A 1 82 ? 7.702 2.374 5.107 1.00 46.62 82 PRO A CA 1
ATOM 612 C C . PRO A 1 82 ? 6.303 2.264 4.478 1.00 46.62 82 PRO A C 1
ATOM 614 O O . PRO A 1 82 ? 5.988 1.244 3.878 1.00 46.62 82 PRO A O 1
ATOM 617 N N . LYS A 1 83 ? 5.482 3.326 4.533 1.00 46.50 83 LYS A N 1
ATOM 618 C CA . LYS A 1 83 ? 4.176 3.380 3.860 1.00 46.50 83 LYS A CA 1
ATOM 619 C C . LYS A 1 83 ? 4.246 3.584 2.341 1.00 46.50 83 LYS A C 1
ATOM 621 O O . LYS A 1 83 ? 3.262 3.307 1.668 1.00 46.50 83 LY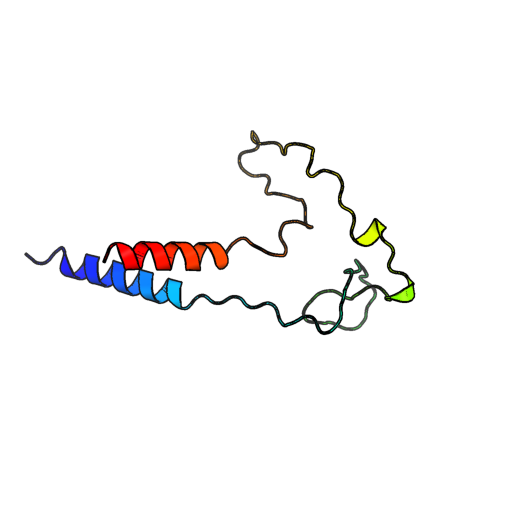S A O 1
ATOM 626 N N . PHE A 1 84 ? 5.368 4.051 1.785 1.00 45.53 84 PHE A N 1
ATOM 627 C CA . PHE A 1 84 ? 5.513 4.294 0.339 1.00 45.53 84 PHE A CA 1
ATOM 628 C C . PHE A 1 84 ? 6.200 3.135 -0.405 1.00 45.53 84 PHE A C 1
ATOM 630 O O . PHE A 1 84 ? 6.030 2.972 -1.611 1.00 45.53 84 PHE A O 1
ATOM 637 N N . LEU A 1 85 ? 6.967 2.310 0.313 1.00 43.50 85 LEU A N 1
ATOM 638 C CA . LEU A 1 85 ? 7.755 1.212 -0.257 1.00 43.50 85 LEU A CA 1
ATOM 639 C C . LEU A 1 85 ? 6.924 -0.015 -0.658 1.00 43.50 85 LEU A C 1
ATOM 641 O O . LEU A 1 85 ? 7.424 -0.860 -1.396 1.00 43.50 85 LEU A O 1
ATOM 645 N N . GLN A 1 86 ? 5.665 -0.117 -0.223 1.00 48.12 86 GLN A N 1
ATOM 646 C CA . GLN A 1 86 ? 4.910 -1.361 -0.370 1.00 48.12 86 GLN A CA 1
ATOM 647 C C . GLN A 1 86 ? 4.280 -1.587 -1.757 1.00 48.12 86 GLN A C 1
ATOM 649 O O . GLN A 1 86 ? 3.789 -2.685 -1.971 1.00 48.12 86 GLN A O 1
ATOM 654 N N . SER A 1 87 ? 4.260 -0.631 -2.704 1.00 44.50 87 SER A N 1
ATOM 655 C CA . SER A 1 87 ? 3.422 -0.835 -3.909 1.00 44.50 87 SER A CA 1
ATOM 656 C C . SER A 1 87 ? 4.003 -0.583 -5.303 1.00 44.50 87 SER A C 1
ATOM 658 O O . SER A 1 87 ? 3.314 -0.946 -6.256 1.00 44.50 87 SER A O 1
ATOM 660 N N . HIS A 1 88 ? 5.213 -0.031 -5.520 1.00 50.62 88 HIS A N 1
ATOM 661 C CA . HIS A 1 88 ? 5.506 0.436 -6.896 1.00 50.62 88 HIS A CA 1
ATOM 662 C C . HIS A 1 88 ? 6.848 0.188 -7.604 1.00 50.62 88 HIS A C 1
ATOM 664 O O . HIS A 1 88 ? 6.836 0.280 -8.833 1.00 50.62 88 HIS A O 1
ATOM 670 N N . ASN A 1 89 ? 7.980 -0.161 -6.985 1.00 51.25 89 ASN A N 1
ATOM 671 C CA . ASN A 1 89 ? 9.234 0.331 -7.597 1.00 51.25 89 ASN A CA 1
ATOM 672 C C . ASN A 1 89 ? 10.283 -0.641 -8.162 1.00 51.25 89 ASN A C 1
ATOM 674 O O . ASN A 1 89 ? 11.383 -0.186 -8.453 1.00 51.25 89 ASN A O 1
ATOM 678 N N . LEU A 1 90 ? 9.972 -1.904 -8.479 1.00 50.62 90 LEU A N 1
ATOM 679 C CA . LEU A 1 90 ? 10.911 -2.721 -9.284 1.00 50.62 90 LEU A CA 1
ATOM 680 C C . LEU A 1 90 ? 10.302 -3.315 -10.563 1.00 50.62 90 LEU A C 1
ATOM 682 O O . LEU A 1 90 ? 10.849 -3.115 -11.649 1.00 50.62 90 LEU A O 1
ATOM 686 N N . LEU A 1 91 ? 9.130 -3.953 -10.503 1.00 50.59 91 LEU A N 1
ATOM 687 C CA . LEU A 1 91 ? 8.591 -4.653 -11.682 1.00 50.59 91 LEU A CA 1
ATOM 688 C C . LEU A 1 91 ? 7.764 -3.782 -12.641 1.00 50.59 91 LEU A C 1
ATOM 690 O O . LEU A 1 91 ? 7.726 -4.054 -13.842 1.00 50.59 91 LEU A O 1
ATOM 694 N N . ARG A 1 92 ? 7.156 -2.685 -12.168 1.00 54.22 92 ARG A N 1
ATOM 695 C CA . ARG A 1 92 ? 6.444 -1.742 -13.053 1.00 54.22 92 ARG A CA 1
ATOM 696 C C . ARG A 1 92 ? 7.417 -0.957 -13.949 1.00 54.22 92 ARG A C 1
ATOM 698 O O . ARG A 1 92 ? 7.097 -0.701 -15.108 1.00 54.22 92 ARG A O 1
ATOM 705 N N . SER A 1 93 ? 8.617 -0.658 -13.440 1.00 52.81 93 SER A N 1
ATOM 706 C CA . SER A 1 93 ? 9.710 -0.037 -14.204 1.00 52.81 93 SER A CA 1
ATOM 707 C C . SER A 1 93 ? 10.242 -0.972 -15.301 1.00 52.81 93 SER A C 1
ATOM 709 O O . SER A 1 93 ? 10.347 -0.565 -16.458 1.00 52.81 93 SER A O 1
ATOM 711 N N . CYS A 1 94 ? 10.453 -2.259 -14.984 1.00 55.16 94 CYS A N 1
ATOM 712 C CA . CYS A 1 94 ? 10.920 -3.260 -15.957 1.00 55.16 94 CYS A CA 1
ATOM 713 C C . CYS A 1 94 ? 9.959 -3.424 -17.146 1.00 55.16 94 CYS A C 1
ATOM 715 O O . CYS A 1 94 ? 10.392 -3.417 -18.297 1.00 55.16 94 CYS A O 1
ATOM 717 N N . ASN A 1 95 ? 8.649 -3.475 -16.886 1.00 58.06 95 ASN A N 1
ATOM 718 C CA . ASN A 1 95 ? 7.641 -3.598 -17.943 1.00 58.06 95 ASN A CA 1
ATOM 719 C C . ASN A 1 95 ? 7.555 -2.357 -18.850 1.00 58.06 95 ASN A C 1
ATOM 721 O O . ASN A 1 95 ? 7.243 -2.472 -20.035 1.00 58.06 95 ASN A O 1
ATOM 725 N N . HIS A 1 96 ? 7.837 -1.159 -18.327 1.00 59.19 96 HIS A N 1
ATOM 726 C CA . HIS A 1 96 ? 7.870 0.055 -19.145 1.00 59.19 96 HIS A CA 1
ATOM 727 C C . HIS A 1 96 ? 9.143 0.144 -20.000 1.00 59.19 96 HIS A C 1
ATOM 729 O O . HIS A 1 96 ? 9.080 0.605 -21.142 1.00 59.19 96 HIS A O 1
ATOM 735 N N . LEU A 1 97 ? 10.280 -0.322 -19.474 1.00 55.22 97 LEU A N 1
ATOM 736 C CA . LEU A 1 97 ? 11.540 -0.394 -20.215 1.00 55.22 97 LEU A CA 1
ATOM 737 C C . LEU A 1 97 ? 11.462 -1.415 -21.362 1.00 55.22 97 LEU A C 1
ATOM 739 O O . LEU A 1 97 ? 11.876 -1.106 -22.478 1.00 55.22 97 LEU A O 1
ATOM 743 N N . ALA A 1 98 ? 10.876 -2.592 -21.110 1.00 58.19 98 ALA A N 1
ATOM 744 C CA . ALA A 1 98 ? 10.690 -3.636 -22.119 1.00 58.19 98 ALA A CA 1
ATOM 745 C C . ALA A 1 98 ? 9.838 -3.146 -23.305 1.00 58.19 98 ALA A C 1
ATOM 747 O O . ALA A 1 98 ? 10.234 -3.320 -24.456 1.00 58.19 98 ALA A O 1
ATOM 748 N N . ARG A 1 99 ? 8.728 -2.438 -23.036 1.00 60.00 99 ARG A N 1
ATOM 749 C CA . ARG A 1 99 ? 7.890 -1.835 -24.089 1.00 60.00 99 ARG A CA 1
ATOM 750 C C . ARG A 1 99 ? 8.636 -0.798 -24.934 1.00 60.00 99 ARG A C 1
ATOM 752 O O . ARG A 1 99 ? 8.454 -0.762 -26.144 1.00 60.00 99 ARG A O 1
ATOM 759 N N . ASN A 1 100 ? 9.494 0.023 -24.324 1.00 57.47 100 ASN A N 1
ATOM 760 C CA . ASN A 1 100 ? 10.285 1.016 -25.060 1.00 57.47 100 ASN A CA 1
ATOM 761 C C . ASN A 1 100 ? 11.390 0.377 -25.918 1.00 57.47 100 ASN A C 1
ATOM 763 O O . ASN A 1 100 ? 11.690 0.893 -26.990 1.00 57.47 100 ASN A O 1
ATOM 767 N N . LEU A 1 101 ? 11.972 -0.749 -25.487 1.00 54.94 101 LEU A N 1
ATOM 768 C CA . LEU A 1 101 ? 12.983 -1.462 -26.274 1.00 54.94 101 LEU A CA 1
ATOM 769 C C . LEU A 1 101 ? 12.377 -2.163 -27.501 1.00 54.94 101 LEU A C 1
ATOM 771 O O . LEU A 1 101 ? 12.996 -2.170 -28.559 1.00 54.94 101 LEU A O 1
ATOM 775 N N . GLN A 1 102 ? 11.154 -2.696 -27.384 1.00 55.78 102 GLN A N 1
ATOM 776 C CA . GLN A 1 102 ? 10.414 -3.276 -28.516 1.00 55.78 102 GLN A CA 1
ATOM 777 C C . GLN A 1 102 ? 10.071 -2.251 -29.604 1.00 55.78 102 GLN A C 1
ATOM 779 O O . GLN A 1 102 ? 9.858 -2.637 -30.743 1.00 55.78 102 GLN A O 1
ATOM 784 N N . HIS A 1 103 ? 10.013 -0.960 -29.270 1.00 54.34 103 HIS A N 1
ATOM 785 C CA . HIS A 1 103 ? 9.812 0.104 -30.256 1.00 54.34 103 HIS A CA 1
ATOM 786 C C . HIS A 1 103 ? 11.091 0.491 -31.016 1.00 54.34 103 HIS A C 1
ATOM 788 O O . HIS A 1 103 ? 11.000 1.222 -31.999 1.00 54.34 103 HIS A O 1
ATOM 794 N N . TYR A 1 104 ? 12.267 0.054 -30.554 1.00 54.12 104 TYR A N 1
ATOM 795 C CA . TYR A 1 104 ? 13.569 0.425 -31.123 1.00 54.12 104 TYR A CA 1
ATOM 796 C C . TYR A 1 104 ? 14.251 -0.724 -31.892 1.00 54.12 104 TYR A C 1
ATOM 798 O O . TYR A 1 104 ? 15.257 -0.494 -32.564 1.00 54.12 104 TYR A O 1
ATOM 806 N N . LEU A 1 105 ? 13.719 -1.946 -31.782 1.00 52.31 105 LEU A N 1
ATOM 807 C CA . LEU A 1 105 ? 14.100 -3.129 -32.566 1.00 52.31 105 LEU A CA 1
ATOM 808 C C . LEU A 1 105 ? 13.122 -3.323 -33.727 1.00 52.31 105 LEU A C 1
ATOM 810 O O . LEU A 1 105 ? 13.602 -3.697 -34.819 1.00 52.31 105 LEU A O 1
#

Foldseek 3Di:
DPPCVVVVVVLVVVLVVLQPDDDDDPDDPDPDFQFDPDPPDPDDDPDGHGDDPVPDDPVSVDDPDPVPDDDPPPPDDPPPPPVVPPDDPDNVVSNVVSVVVVVVD

Organism: NCBI:txid60419

Radius of gyration: 21.22 Å; chains: 1; bounding box: 48×36×60 Å

Sequence (105 aa):
MMKGVPYVVTVAILALAFSLASAYDPSPLQDFCVAINNTDSAVFVNGKFCKDPATVTANDFFFSGLNIPGNTAARYTEIHNPKFLQSHNLLRSCNHLARNLQHYL

Secondary structure (DSSP, 8-state):
--SHHHHHHHHHHHHHHHHT----PPPPSSS---B------SS--SS-PBPPGGG--GGGG----TTSPP-SSSTT-----TTTTTSSSSHHHHHHHHHHHHTT-

InterPro domains:
  IPR011051 RmlC-like cupin domain superfamily [SSF51182] (25-88)
  IPR014710 RmlC-like jelly roll fold [G3DSA:2.60.120.10] (24-90)